Protein AF-A0A1S1JC99-F1 (afdb_monomer_lite)

Foldseek 3Di:
DLLVVLLVLLVPDDLPDDLLVSLLCSLCVQLVVLPDPDPSNVVSNVVVLVVLVCCVPPPVSVVVLVVSLVSQLVSSLVSVVSVACQDDDPCSSSVLSSQLSVQLNVLSVVCSPPVDNDDSVSSSVSSSVSNVVSVVVRVCVRVVD

Sequence (145 aa):
RSETNMRDLLSCAAADSDPVDVLVDMFTVEVRHRRSAGAQHRQSVDKARKLMSLVAETPQYRLRWMEWSENLADAITEFLAGHFDLGDDVFTRSLPSRLIVHVSSNAYIWWTDAKEPHELDELVAAHRSGIGMVLAGLQRMNGGR

Radius of gyration: 15.75 Å; chains: 1; bounding box: 37×31×50 Å

Organism: NCBI:txid1908205

Secondary structure (DSSP, 8-state):
-HHHHHHHHHHTS-TTS-HHHHHHHHHHHHHHS---TTHHHHHHHHHHHHHHHHHHH-HHHHHHHHHHHHHHHHHHHHHHHTTS---S-HHHHHHHHHHHHHHHHHHHHHHH-TTS---HHHHHHHHHHHHHHHHHHHHHHHHT-

Structure (mmCIF, N/CA/C/O backbone):
data_AF-A0A1S1JC99-F1
#
_entry.id   AF-A0A1S1JC99-F1
#
loop_
_atom_site.group_PDB
_atom_site.id
_atom_site.type_symbol
_atom_site.label_atom_id
_atom_site.label_alt_id
_atom_site.label_comp_id
_atom_site.label_asym_id
_atom_site.label_entity_id
_atom_site.label_seq_id
_atom_site.pdbx_PDB_ins_code
_atom_site.Cartn_x
_atom_site.Cartn_y
_atom_site.Cartn_z
_atom_site.occupancy
_atom_site.B_iso_or_equiv
_atom_site.auth_seq_id
_atom_site.auth_comp_id
_atom_site.auth_asym_id
_atom_site.auth_atom_id
_atom_site.pdbx_PDB_model_num
ATOM 1 N N . ARG A 1 1 ? -6.619 6.823 -11.691 1.00 54.78 1 ARG A N 1
ATOM 2 C CA . ARG A 1 1 ? -7.209 5.526 -12.108 1.00 54.78 1 ARG A CA 1
ATOM 3 C C . ARG A 1 1 ? -6.761 4.414 -11.167 1.00 54.78 1 ARG A C 1
ATOM 5 O O . ARG A 1 1 ? -7.621 3.873 -10.505 1.00 54.78 1 ARG A O 1
ATOM 12 N N . SER A 1 2 ? -5.458 4.148 -11.023 1.00 69.62 2 SER A N 1
ATOM 13 C CA . SER A 1 2 ? -4.961 3.142 -10.066 1.00 69.62 2 SER A CA 1
ATOM 14 C C . SER A 1 2 ? -5.296 3.471 -8.602 1.00 69.62 2 SER A C 1
ATOM 16 O O . SER A 1 2 ? -5.691 2.581 -7.869 1.00 69.62 2 SER A O 1
ATOM 18 N N . GLU A 1 3 ? -5.232 4.747 -8.201 1.00 74.00 3 GLU A N 1
ATOM 19 C CA . GLU A 1 3 ? -5.644 5.197 -6.857 1.00 74.00 3 GLU A CA 1
ATOM 20 C C . GLU A 1 3 ? -7.106 4.875 -6.532 1.00 74.00 3 GLU A C 1
ATOM 22 O O . GLU A 1 3 ? -7.386 4.221 -5.536 1.00 74.00 3 GLU A O 1
ATOM 27 N N . THR A 1 4 ? -8.031 5.314 -7.390 1.00 79.25 4 THR A N 1
ATOM 28 C CA . THR A 1 4 ? -9.470 5.061 -7.243 1.00 79.25 4 THR A CA 1
ATOM 29 C C . THR A 1 4 ? -9.745 3.565 -7.146 1.00 79.25 4 THR A C 1
ATOM 31 O O . THR A 1 4 ? -10.401 3.143 -6.208 1.00 79.25 4 THR A O 1
ATOM 34 N N . ASN A 1 5 ? -9.131 2.756 -8.020 1.00 82.06 5 ASN A N 1
ATOM 35 C CA . ASN A 1 5 ? -9.269 1.300 -7.976 1.00 82.06 5 ASN A CA 1
ATOM 36 C C . ASN A 1 5 ? -8.819 0.704 -6.629 1.00 82.06 5 ASN A C 1
ATOM 38 O O . ASN A 1 5 ? -9.472 -0.196 -6.114 1.00 82.06 5 ASN A O 1
ATOM 42 N N . MET A 1 6 ? -7.706 1.177 -6.057 1.00 85.25 6 MET A N 1
ATOM 43 C 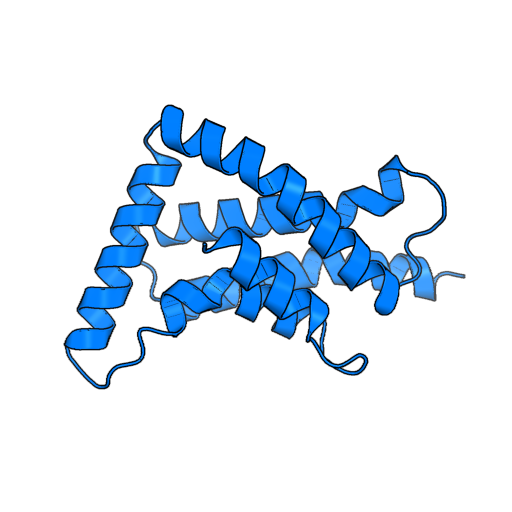CA . MET A 1 6 ? -7.216 0.680 -4.765 1.00 85.25 6 MET A CA 1
ATOM 44 C C . MET A 1 6 ? -8.142 1.066 -3.612 1.00 85.25 6 MET A C 1
ATOM 46 O O . MET A 1 6 ? -8.406 0.241 -2.743 1.00 85.25 6 MET A O 1
ATOM 50 N N . ARG A 1 7 ? -8.683 2.288 -3.625 1.00 86.19 7 ARG A N 1
ATOM 51 C CA . ARG A 1 7 ? -9.690 2.720 -2.645 1.00 86.19 7 ARG A CA 1
ATOM 52 C C . ARG A 1 7 ? -10.974 1.904 -2.770 1.00 86.19 7 ARG A C 1
ATOM 54 O O . ARG A 1 7 ? -11.501 1.448 -1.759 1.00 86.19 7 ARG A O 1
ATOM 61 N N . ASP A 1 8 ? -11.425 1.662 -3.998 1.00 86.44 8 ASP A N 1
ATOM 62 C CA . ASP A 1 8 ? -12.608 0.850 -4.273 1.00 86.44 8 ASP A CA 1
ATOM 63 C C . ASP A 1 8 ? -12.415 -0.582 -3.748 1.00 86.44 8 ASP A C 1
ATOM 65 O O . ASP A 1 8 ? -13.295 -1.097 -3.059 1.00 86.44 8 ASP A O 1
ATOM 69 N N . LEU A 1 9 ? -11.239 -1.189 -3.970 1.00 87.62 9 LEU A N 1
ATOM 70 C CA . LEU A 1 9 ? -10.891 -2.513 -3.434 1.00 87.62 9 LEU A CA 1
ATOM 71 C C . LEU A 1 9 ? -10.972 -2.573 -1.906 1.00 87.62 9 LEU A C 1
ATOM 73 O O . LEU A 1 9 ? -11.525 -3.531 -1.374 1.00 87.62 9 LEU A O 1
ATOM 77 N N . LEU A 1 10 ? -10.461 -1.555 -1.208 1.00 90.44 10 LEU A N 1
ATOM 78 C CA . LEU A 1 10 ? -10.549 -1.485 0.254 1.00 90.44 10 LEU A CA 1
ATOM 79 C C . LEU A 1 10 ? -11.996 -1.320 0.729 1.00 90.44 10 LEU A C 1
ATOM 81 O O . LEU A 1 10 ? -12.416 -2.001 1.658 1.00 90.44 10 LEU A O 1
ATOM 85 N N . SER A 1 11 ? -12.774 -0.459 0.070 1.00 87.88 11 SER A N 1
ATOM 86 C CA . SER A 1 11 ? -14.174 -0.207 0.439 1.00 87.88 11 SER A CA 1
ATOM 87 C C . SER A 1 11 ? -15.109 -1.395 0.181 1.00 87.88 11 SER A C 1
ATOM 89 O O . SER A 1 11 ? -16.139 -1.522 0.837 1.00 87.88 11 SER A O 1
ATOM 91 N N . CYS A 1 12 ? -14.757 -2.262 -0.773 1.00 88.19 12 CYS A N 1
ATOM 92 C CA . CYS A 1 12 ? -15.539 -3.441 -1.147 1.00 88.19 12 CYS A CA 1
ATOM 93 C C . CYS A 1 12 ? -15.069 -4.726 -0.449 1.00 88.19 12 CYS A C 1
ATOM 95 O O . CYS A 1 12 ? -15.654 -5.785 -0.686 1.00 88.19 12 CYS A O 1
ATOM 97 N N . ALA A 1 13 ? -14.010 -4.668 0.364 1.00 90.12 13 ALA A N 1
ATOM 98 C CA . ALA A 1 13 ? -13.512 -5.829 1.087 1.00 90.12 13 ALA A CA 1
ATOM 99 C C . ALA A 1 13 ? -14.560 -6.326 2.096 1.00 90.12 13 ALA A C 1
ATOM 101 O O . ALA A 1 13 ? -15.191 -5.536 2.799 1.00 90.12 13 ALA A O 1
ATOM 102 N N . ALA A 1 14 ? -14.760 -7.645 2.170 1.00 87.12 14 ALA A N 1
ATOM 103 C CA . ALA A 1 14 ? -15.686 -8.219 3.141 1.00 87.12 14 ALA A CA 1
ATOM 104 C C . ALA A 1 14 ? -15.148 -8.014 4.566 1.00 87.12 14 ALA A C 1
ATOM 106 O O . ALA A 1 14 ? -13.943 -8.126 4.797 1.00 87.12 14 ALA A O 1
ATOM 107 N N . ALA A 1 15 ? -16.029 -7.739 5.527 1.00 86.44 15 ALA A N 1
ATOM 108 C CA . ALA A 1 15 ? -15.627 -7.415 6.899 1.00 86.44 15 ALA A CA 1
ATOM 109 C C . ALA A 1 15 ? -14.886 -8.562 7.619 1.00 86.44 15 ALA A C 1
ATOM 111 O O . ALA A 1 15 ? -14.138 -8.319 8.561 1.00 86.44 15 ALA A O 1
ATOM 112 N N . ASP A 1 16 ? -15.078 -9.806 7.180 1.00 88.44 16 ASP A N 1
ATOM 113 C CA . ASP A 1 16 ? -14.430 -11.015 7.698 1.00 88.44 16 ASP A CA 1
ATOM 114 C C . ASP A 1 16 ? -13.177 -11.435 6.906 1.00 88.44 16 ASP A C 1
ATOM 116 O O . ASP A 1 16 ? -12.569 -12.462 7.212 1.00 88.44 16 ASP A O 1
ATOM 120 N N . SER A 1 17 ? -12.766 -10.646 5.907 1.00 91.62 17 SER A N 1
ATOM 121 C CA . SER A 1 17 ? -11.542 -10.896 5.136 1.00 91.62 17 SER A CA 1
ATOM 122 C C . SER A 1 17 ? -10.293 -10.772 6.012 1.00 91.62 17 SER A C 1
ATOM 124 O O . SER A 1 17 ? -10.239 -9.928 6.908 1.00 91.62 17 SER A O 1
ATOM 126 N N . ASP A 1 18 ? -9.241 -11.534 5.694 1.00 94.31 18 ASP A N 1
ATOM 127 C CA . ASP A 1 18 ? -7.918 -11.303 6.281 1.00 94.31 18 ASP A CA 1
ATOM 128 C C . ASP A 1 18 ? -7.361 -9.953 5.778 1.00 94.31 18 ASP A C 1
ATOM 130 O O . ASP A 1 18 ? -7.133 -9.795 4.570 1.00 94.31 18 ASP A O 1
ATOM 134 N N . PRO A 1 19 ? -7.117 -8.968 6.666 1.00 95.31 19 PRO A N 1
ATOM 135 C CA . PRO A 1 19 ? -6.619 -7.659 6.263 1.00 95.31 19 PRO A CA 1
ATOM 136 C C . PRO A 1 19 ? -5.237 -7.718 5.605 1.00 95.31 19 PRO A C 1
ATO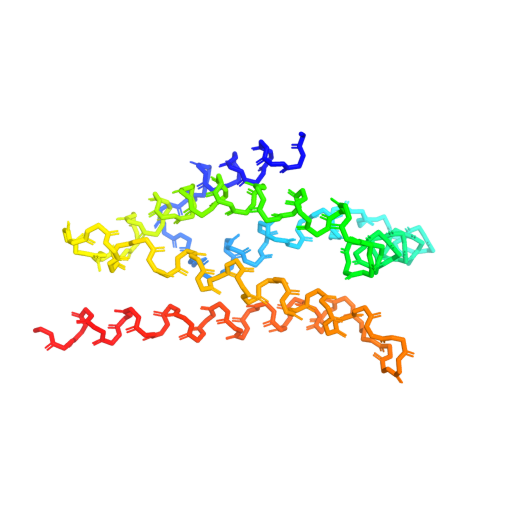M 138 O O . PRO A 1 19 ? -4.935 -6.864 4.771 1.00 95.31 19 PRO A O 1
ATOM 141 N N . VAL A 1 20 ? -4.401 -8.715 5.921 1.00 96.75 20 VAL A N 1
ATOM 142 C CA . VAL A 1 20 ? -3.120 -8.905 5.225 1.00 96.75 20 VAL A CA 1
ATOM 143 C C . VAL A 1 20 ? -3.375 -9.232 3.758 1.00 96.75 20 VAL A C 1
ATOM 145 O O . VAL A 1 20 ? -2.785 -8.602 2.881 1.00 96.75 20 VAL A O 1
ATOM 148 N N . ASP A 1 21 ? -4.267 -10.182 3.487 1.00 94.69 21 ASP A N 1
ATOM 149 C CA . ASP A 1 21 ? -4.562 -10.641 2.130 1.00 94.69 21 ASP A CA 1
ATOM 150 C C . ASP A 1 21 ? -5.183 -9.526 1.287 1.00 94.69 21 ASP A C 1
ATOM 152 O O . ASP A 1 21 ? -4.734 -9.293 0.165 1.00 94.69 21 ASP A O 1
ATOM 156 N N . VAL A 1 22 ? -6.131 -8.771 1.854 1.00 95.31 22 VAL A N 1
ATOM 157 C CA . VAL A 1 22 ? -6.752 -7.615 1.185 1.00 95.31 22 VAL A CA 1
ATOM 158 C C . VAL A 1 22 ? -5.710 -6.561 0.811 1.00 95.31 22 VAL A C 1
ATOM 160 O O . VAL A 1 22 ? -5.699 -6.081 -0.323 1.00 95.31 22 VAL A O 1
ATOM 163 N N . LEU A 1 23 ? -4.812 -6.203 1.733 1.00 95.62 23 LEU A N 1
ATOM 164 C CA . LEU A 1 23 ? -3.789 -5.188 1.476 1.00 95.62 23 LEU A CA 1
ATOM 165 C C . LEU A 1 23 ? -2.745 -5.672 0.461 1.00 95.62 23 LEU A C 1
ATOM 167 O O . LEU A 1 23 ? -2.356 -4.915 -0.429 1.00 95.62 23 LEU A O 1
ATOM 171 N N . VAL A 1 24 ? -2.302 -6.928 0.561 1.00 94.94 24 VAL A N 1
ATOM 172 C CA . VAL A 1 24 ? -1.374 -7.538 -0.405 1.00 94.94 24 VAL A CA 1
ATOM 173 C C . VAL A 1 24 ? -1.991 -7.555 -1.797 1.00 94.94 24 VAL A C 1
ATOM 175 O O . VAL A 1 24 ? -1.329 -7.175 -2.767 1.00 94.94 24 VAL A O 1
ATOM 178 N N . ASP A 1 25 ? -3.251 -7.970 -1.909 1.00 91.06 25 ASP A N 1
ATOM 179 C CA . ASP A 1 25 ? -3.962 -7.957 -3.177 1.00 91.06 25 ASP A CA 1
ATOM 180 C C . ASP A 1 25 ? -4.078 -6.525 -3.692 1.00 91.06 25 ASP A C 1
ATOM 182 O O . ASP A 1 25 ? -3.618 -6.272 -4.796 1.00 91.06 25 ASP A O 1
ATOM 186 N N . MET A 1 26 ? -4.546 -5.568 -2.890 1.00 92.25 26 MET A N 1
ATOM 187 C CA . MET A 1 26 ? -4.671 -4.156 -3.273 1.00 92.25 26 MET A CA 1
ATOM 188 C C . MET A 1 26 ? -3.366 -3.564 -3.834 1.00 92.25 26 MET A C 1
ATOM 190 O O . MET A 1 26 ? -3.392 -2.952 -4.905 1.00 92.25 26 MET A O 1
ATOM 194 N N . PHE A 1 27 ? -2.214 -3.822 -3.205 1.00 90.56 27 PHE A N 1
ATOM 195 C CA . PHE A 1 27 ? -0.924 -3.346 -3.717 1.00 90.56 27 PHE A CA 1
ATOM 196 C C . PHE A 1 27 ? -0.443 -4.089 -4.962 1.00 90.56 27 PHE A C 1
ATOM 198 O O . PHE A 1 27 ? 0.211 -3.481 -5.808 1.00 90.56 27 PHE A O 1
ATOM 205 N N . THR A 1 28 ? -0.723 -5.388 -5.089 1.00 89.19 28 THR A N 1
ATOM 206 C CA . THR A 1 28 ? -0.170 -6.228 -6.169 1.00 89.19 28 THR A CA 1
ATOM 207 C C . THR A 1 28 ? -1.143 -6.474 -7.321 1.00 89.19 28 THR A C 1
ATOM 209 O O . THR A 1 28 ? -0.753 -7.052 -8.341 1.00 89.19 28 THR A O 1
ATOM 212 N N . VAL A 1 29 ? -2.391 -6.006 -7.211 1.00 83.62 29 VAL A N 1
ATOM 213 C CA . VAL A 1 29 ? -3.479 -6.343 -8.133 1.00 83.62 29 VAL A CA 1
ATOM 214 C C . VAL A 1 29 ? -3.149 -5.939 -9.561 1.00 83.62 29 VAL A C 1
ATOM 216 O O . VAL A 1 29 ? -3.349 -6.730 -10.466 1.00 83.62 29 VAL A O 1
ATOM 219 N N . GLU A 1 30 ? -2.566 -4.764 -9.790 1.00 75.12 30 GLU A N 1
ATOM 220 C CA . GLU A 1 30 ? -2.255 -4.269 -11.139 1.00 75.12 30 GLU A CA 1
ATOM 221 C C . GLU A 1 30 ? -1.100 -5.048 -11.789 1.00 75.12 30 GLU A C 1
ATOM 223 O O . GLU A 1 30 ? -1.039 -5.199 -13.014 1.00 75.12 30 GLU A O 1
ATOM 228 N N . VAL A 1 31 ? -0.203 -5.606 -10.970 1.00 75.31 31 VAL A N 1
ATOM 229 C CA . VAL A 1 31 ? 0.875 -6.492 -11.426 1.00 75.31 31 VAL A CA 1
ATOM 230 C C . VAL A 1 31 ? 0.318 -7.888 -11.733 1.00 75.31 31 VAL A C 1
ATOM 232 O O . VAL A 1 31 ? 0.706 -8.512 -12.723 1.00 75.31 31 VAL A O 1
ATOM 235 N N . ARG A 1 32 ? -0.651 -8.356 -10.932 1.00 70.88 32 ARG A N 1
ATOM 236 C CA . ARG A 1 32 ? -1.289 -9.679 -11.047 1.00 70.88 32 ARG A CA 1
ATOM 237 C C . ARG A 1 32 ? -2.414 -9.751 -12.088 1.00 70.88 32 ARG A C 1
ATOM 239 O O . ARG A 1 32 ? -2.556 -10.790 -12.727 1.00 70.88 32 ARG A O 1
ATOM 246 N N . HIS A 1 33 ? -3.203 -8.692 -12.297 1.00 61.94 33 HIS A N 1
ATOM 247 C CA . HIS A 1 33 ? -4.399 -8.677 -13.162 1.00 61.94 33 HIS A CA 1
ATOM 248 C C . HIS A 1 33 ? -4.079 -8.867 -14.635 1.00 61.94 33 HIS A C 1
ATOM 250 O O . HIS A 1 33 ? -4.919 -9.308 -15.415 1.00 61.94 33 HIS A O 1
ATOM 256 N N . ARG A 1 34 ? -2.832 -8.638 -15.025 1.00 54.69 34 ARG A N 1
ATOM 257 C CA . ARG A 1 34 ? -2.321 -9.001 -16.342 1.00 54.69 34 ARG A CA 1
ATOM 258 C C . ARG A 1 34 ? -1.945 -10.498 -16.412 1.00 54.69 34 ARG A C 1
ATOM 260 O O . ARG A 1 34 ? -0.942 -10.902 -17.008 1.00 54.69 34 ARG A O 1
ATOM 267 N N . ARG A 1 35 ? -2.757 -11.337 -15.765 1.00 44.47 35 ARG A N 1
ATOM 268 C CA . ARG A 1 35 ? -2.775 -12.800 -15.859 1.00 44.47 35 ARG A CA 1
ATOM 269 C C . ARG A 1 35 ? -3.445 -13.183 -17.179 1.00 44.47 35 ARG A C 1
ATOM 271 O O . ARG A 1 35 ? -4.620 -13.520 -17.236 1.00 44.47 35 ARG A O 1
ATOM 278 N N . SER A 1 36 ? -2.684 -13.110 -18.262 1.00 50.75 36 SER A N 1
ATOM 279 C CA . SER A 1 36 ? -2.994 -13.811 -19.510 1.00 50.75 36 SER A CA 1
ATOM 280 C C . SER A 1 36 ? -2.031 -14.991 -19.609 1.00 50.75 36 SER A C 1
ATOM 282 O O . SER A 1 36 ? -0.834 -14.793 -19.435 1.00 50.75 36 SER A O 1
ATOM 284 N N . ALA A 1 37 ? -2.518 -16.212 -19.835 1.00 48.84 37 ALA A N 1
ATOM 285 C CA . ALA A 1 37 ? -1.671 -17.406 -19.853 1.00 48.84 37 ALA A CA 1
ATOM 286 C C . ALA A 1 37 ? -0.496 -17.278 -20.853 1.00 48.84 37 ALA A C 1
ATOM 288 O O . ALA A 1 37 ? -0.685 -16.872 -21.999 1.00 48.84 37 ALA A O 1
ATOM 289 N N . GLY A 1 38 ? 0.720 -17.639 -20.423 1.00 61.94 38 GLY A N 1
ATOM 290 C CA . GLY A 1 38 ? 1.911 -17.715 -21.282 1.00 61.94 38 GLY A CA 1
ATOM 291 C C . GLY A 1 38 ? 2.736 -16.422 -21.394 1.00 61.94 38 GLY A C 1
ATOM 292 O O . GLY A 1 38 ? 2.855 -15.651 -20.443 1.00 61.94 38 GLY A O 1
ATOM 293 N N . ALA A 1 39 ? 3.350 -16.193 -22.562 1.00 59.88 39 ALA A N 1
ATOM 294 C CA . ALA A 1 39 ? 4.317 -15.110 -22.818 1.00 59.88 39 ALA A CA 1
ATOM 295 C C . ALA A 1 39 ? 3.783 -13.693 -22.516 1.00 59.88 39 ALA A C 1
ATOM 297 O O . ALA A 1 39 ? 4.551 -12.787 -22.180 1.00 59.88 39 ALA A O 1
ATOM 298 N N . GLN A 1 40 ? 2.463 -13.511 -22.583 1.00 60.53 40 GLN A N 1
ATOM 299 C CA . GLN A 1 40 ? 1.788 -12.248 -22.292 1.00 60.53 40 GLN A CA 1
ATOM 300 C C . GLN A 1 40 ? 1.850 -11.877 -20.797 1.00 60.53 40 GLN A C 1
ATOM 302 O O . GLN A 1 40 ? 1.960 -10.692 -20.478 1.00 60.53 40 GLN A O 1
ATOM 307 N N . HIS A 1 41 ? 1.875 -12.862 -19.886 1.00 71.06 41 HIS A N 1
ATOM 308 C CA . HIS A 1 41 ? 2.059 -12.627 -18.449 1.00 71.06 41 HIS A CA 1
ATOM 309 C C . HIS A 1 41 ? 3.456 -12.084 -18.135 1.00 71.06 41 HIS A C 1
ATOM 311 O O . HIS A 1 41 ? 3.583 -11.051 -17.480 1.00 71.06 41 HIS A O 1
ATOM 317 N N . ARG A 1 42 ? 4.508 -12.722 -18.667 1.00 72.94 42 ARG A N 1
ATOM 318 C CA . ARG A 1 42 ? 5.897 -12.287 -18.452 1.00 72.94 42 ARG A CA 1
ATOM 319 C C . ARG A 1 42 ? 6.123 -10.865 -18.966 1.00 72.94 42 ARG A C 1
ATOM 321 O O . ARG A 1 42 ? 6.591 -10.016 -18.218 1.00 72.94 42 ARG A O 1
ATOM 328 N N . GLN A 1 43 ? 5.671 -10.560 -20.185 1.00 75.38 43 GLN A N 1
ATOM 329 C CA . GLN A 1 43 ? 5.791 -9.208 -20.746 1.00 75.38 43 GLN A CA 1
ATOM 330 C C . GLN A 1 43 ? 5.066 -8.152 -19.895 1.00 75.38 43 GLN A C 1
ATOM 332 O O . GLN A 1 43 ? 5.484 -6.997 -19.799 1.00 75.38 43 GLN A O 1
ATOM 337 N N . SER A 1 44 ? 3.946 -8.532 -19.291 1.00 77.62 44 SER A N 1
ATOM 338 C CA . SER A 1 44 ? 3.204 -7.684 -18.376 1.00 77.62 44 SER A CA 1
ATOM 339 C C . SER A 1 44 ? 3.993 -7.372 -17.098 1.00 77.62 44 SER A C 1
ATOM 341 O O . SER A 1 44 ? 4.034 -6.207 -16.688 1.00 77.62 44 SER A O 1
ATOM 343 N N . VAL A 1 45 ? 4.569 -8.409 -16.485 1.00 84.12 45 VAL A N 1
ATOM 344 C CA . VAL A 1 45 ? 5.348 -8.310 -15.251 1.00 84.12 45 VAL A CA 1
ATOM 345 C C . VAL A 1 45 ? 6.595 -7.473 -15.509 1.00 84.12 45 VAL A C 1
ATOM 347 O O . VAL A 1 45 ? 6.866 -6.551 -14.750 1.00 84.12 45 VAL A O 1
ATOM 350 N N . ASP A 1 46 ? 7.266 -7.669 -16.644 1.00 84.62 46 ASP A N 1
ATOM 351 C CA . ASP A 1 46 ? 8.421 -6.859 -17.045 1.00 84.62 46 ASP A CA 1
ATOM 352 C C . ASP A 1 46 ? 8.057 -5.382 -17.255 1.00 84.62 46 ASP A C 1
ATOM 354 O O . ASP A 1 46 ? 8.804 -4.486 -16.862 1.00 84.62 46 ASP A O 1
ATOM 358 N N . LYS A 1 47 ? 6.878 -5.095 -17.828 1.00 84.88 47 LYS A N 1
ATOM 359 C CA . LYS A 1 47 ? 6.367 -3.718 -17.940 1.00 84.88 47 LYS A CA 1
ATOM 360 C C . LYS A 1 47 ? 6.095 -3.100 -16.568 1.00 84.88 47 LYS A C 1
ATOM 362 O O . LYS A 1 47 ? 6.382 -1.921 -16.383 1.00 84.88 47 LYS A O 1
ATOM 367 N N . ALA A 1 48 ? 5.515 -3.862 -15.639 1.00 85.38 48 ALA A N 1
ATOM 368 C CA . ALA A 1 48 ? 5.281 -3.399 -14.273 1.00 85.38 48 ALA A CA 1
ATOM 369 C C . ALA A 1 48 ? 6.608 -3.159 -13.540 1.00 85.38 48 ALA A C 1
ATOM 371 O O . ALA A 1 48 ? 6.786 -2.095 -12.958 1.00 85.38 48 ALA A O 1
ATOM 372 N N . ARG A 1 49 ? 7.572 -4.078 -13.670 1.00 89.25 49 ARG A N 1
ATOM 373 C CA . ARG A 1 49 ? 8.922 -3.945 -13.112 1.00 89.25 49 ARG A CA 1
ATOM 374 C C . ARG A 1 49 ? 9.597 -2.682 -13.626 1.00 89.25 49 ARG A C 1
ATOM 376 O O . ARG A 1 49 ? 9.989 -1.843 -12.831 1.00 89.25 49 ARG A O 1
ATOM 383 N N . LYS A 1 50 ? 9.620 -2.478 -14.946 1.00 89.19 50 LYS A N 1
ATOM 384 C CA . LYS A 1 50 ? 10.203 -1.276 -15.558 1.00 89.19 50 LYS A CA 1
ATOM 385 C C . LYS A 1 50 ? 9.538 0.016 -15.078 1.00 89.19 50 LYS A C 1
ATOM 387 O O . LYS A 1 50 ? 10.227 1.006 -14.859 1.00 89.19 50 LYS A O 1
ATOM 392 N N . LEU A 1 51 ? 8.212 0.021 -14.925 1.00 86.56 51 LEU A N 1
ATOM 393 C CA . LEU A 1 51 ? 7.497 1.170 -14.368 1.00 86.56 51 LEU A CA 1
ATOM 394 C C . LEU A 1 51 ? 7.932 1.439 -12.923 1.00 86.56 51 LEU A C 1
ATOM 396 O O . LEU A 1 51 ? 8.238 2.580 -12.595 1.00 86.56 51 LEU A O 1
ATOM 400 N N . MET A 1 52 ? 7.995 0.407 -12.083 1.00 88.25 52 MET A N 1
ATOM 401 C CA . MET A 1 52 ? 8.390 0.563 -10.685 1.00 88.25 52 MET A CA 1
ATOM 402 C C . MET A 1 52 ? 9.865 0.962 -10.531 1.00 88.25 52 MET A C 1
ATOM 404 O O . MET A 1 52 ? 10.157 1.821 -9.703 1.00 88.25 52 MET A O 1
ATOM 408 N N . SER A 1 53 ? 10.769 0.472 -11.388 1.00 89.12 53 SER A N 1
ATOM 409 C CA . SER A 1 53 ? 12.156 0.959 -11.457 1.00 89.12 53 SER A CA 1
ATOM 410 C C . SER A 1 53 ? 12.204 2.455 -11.782 1.00 89.12 53 SER A C 1
ATOM 412 O O . SER A 1 53 ? 12.881 3.217 -11.099 1.00 89.12 53 SER A O 1
ATOM 414 N N . LEU A 1 54 ? 11.417 2.915 -12.768 1.00 88.94 54 LEU A N 1
ATOM 415 C CA . LEU A 1 54 ? 11.326 4.344 -13.095 1.00 88.94 54 LEU A CA 1
ATOM 416 C C . LEU A 1 54 ? 10.809 5.166 -11.912 1.00 88.94 54 LEU A C 1
ATOM 418 O O . LEU A 1 54 ? 11.325 6.257 -11.668 1.00 88.94 54 LEU A O 1
ATOM 422 N N . VAL A 1 55 ? 9.815 4.654 -11.179 1.00 85.88 55 VAL A N 1
ATOM 423 C CA . VAL A 1 55 ? 9.298 5.305 -9.968 1.00 85.88 55 VAL A CA 1
ATOM 424 C C . VAL A 1 55 ? 10.386 5.426 -8.903 1.00 85.88 55 VAL A C 1
ATOM 426 O O . VAL A 1 55 ? 10.522 6.496 -8.319 1.00 85.88 55 VAL A O 1
ATOM 429 N N . ALA A 1 56 ? 11.190 4.384 -8.684 1.00 83.56 56 ALA A N 1
ATOM 430 C CA . ALA A 1 56 ? 12.262 4.385 -7.690 1.00 83.56 56 ALA A CA 1
ATOM 431 C C . ALA A 1 56 ? 13.439 5.311 -8.062 1.00 83.56 56 ALA A C 1
ATOM 433 O O . ALA A 1 56 ? 13.985 6.017 -7.206 1.00 83.56 56 ALA A O 1
ATOM 434 N N . GLU A 1 57 ? 13.823 5.339 -9.338 1.00 86.25 57 GLU A N 1
ATOM 435 C CA . GLU A 1 57 ? 15.026 6.030 -9.818 1.00 86.25 57 GLU A CA 1
ATOM 436 C C . GLU A 1 57 ? 14.783 7.504 -10.174 1.00 86.25 57 GLU A C 1
ATOM 438 O O . GLU A 1 57 ? 15.704 8.320 -10.104 1.00 86.25 57 GLU A O 1
ATOM 443 N N . THR A 1 58 ? 13.547 7.877 -10.518 1.00 88.44 58 THR A N 1
ATOM 444 C CA . THR A 1 58 ? 13.226 9.221 -11.022 1.00 88.44 58 THR A CA 1
ATOM 445 C C . THR A 1 58 ? 12.621 10.103 -9.922 1.00 88.44 58 THR A C 1
ATOM 447 O O . THR A 1 58 ? 11.511 9.826 -9.456 1.00 88.44 58 THR A O 1
ATOM 450 N N . PRO A 1 59 ? 13.267 11.222 -9.535 1.00 86.50 59 PRO A N 1
ATOM 451 C CA . PRO A 1 59 ? 12.796 12.082 -8.446 1.00 86.50 59 PRO A CA 1
ATOM 452 C C . PRO A 1 59 ? 11.354 12.582 -8.600 1.00 86.50 59 PRO A C 1
ATOM 454 O O . PRO A 1 59 ? 10.609 12.611 -7.625 1.00 86.50 59 PRO A O 1
ATOM 457 N N . GLN A 1 60 ? 10.936 12.936 -9.816 1.00 87.44 60 GLN A N 1
ATOM 458 C CA . GLN A 1 60 ? 9.586 13.436 -10.087 1.00 87.44 60 GLN A CA 1
ATOM 459 C C . GLN A 1 60 ? 8.521 12.356 -9.856 1.00 87.44 60 GLN A C 1
ATOM 461 O O . GLN A 1 60 ? 7.447 12.648 -9.333 1.00 87.44 60 GLN A O 1
ATOM 466 N N . TYR A 1 61 ? 8.817 11.100 -10.207 1.00 86.06 61 TYR A N 1
ATOM 467 C CA . TYR A 1 61 ? 7.902 9.991 -9.942 1.00 86.06 61 TYR A CA 1
ATOM 468 C C . TYR A 1 61 ? 7.875 9.616 -8.459 1.00 86.06 61 TYR A C 1
ATOM 470 O O . TYR A 1 61 ? 6.803 9.288 -7.959 1.00 86.06 61 TYR A O 1
ATOM 478 N N . ARG A 1 62 ? 8.994 9.751 -7.734 1.00 82.56 62 ARG A N 1
ATOM 479 C C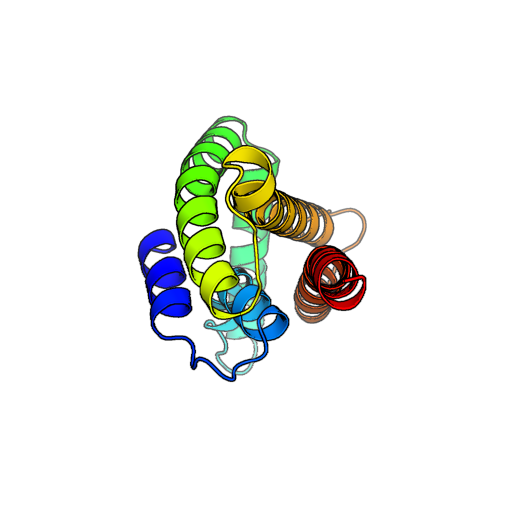A . ARG A 1 62 ? 9.011 9.589 -6.270 1.00 82.56 62 ARG A CA 1
ATOM 480 C C . ARG A 1 62 ? 8.163 10.629 -5.546 1.00 82.56 62 ARG A C 1
ATOM 482 O O . ARG A 1 62 ? 7.429 10.264 -4.638 1.00 82.56 62 ARG A O 1
ATOM 489 N N . LEU A 1 63 ? 8.240 11.900 -5.947 1.00 85.94 63 LEU A N 1
ATOM 490 C CA . LEU A 1 63 ? 7.400 12.954 -5.365 1.00 85.94 63 LEU A CA 1
ATOM 491 C C . LEU A 1 63 ? 5.917 12.663 -5.597 1.00 85.94 63 LEU A C 1
ATOM 493 O O . LEU A 1 63 ? 5.130 12.683 -4.659 1.00 85.94 63 LEU A O 1
ATOM 497 N N . ARG A 1 64 ? 5.557 12.281 -6.826 1.00 85.31 64 ARG A N 1
ATOM 498 C CA . ARG A 1 64 ? 4.183 11.891 -7.149 1.00 85.31 64 ARG A CA 1
ATOM 499 C C . ARG A 1 64 ? 3.722 10.656 -6.371 1.00 85.31 64 ARG A C 1
ATOM 501 O O . ARG A 1 64 ? 2.566 10.587 -5.973 1.00 85.31 64 ARG A O 1
ATOM 508 N N . TRP A 1 65 ? 4.604 9.676 -6.176 1.00 82.56 65 TRP A N 1
ATOM 509 C CA . TRP A 1 65 ? 4.328 8.509 -5.337 1.00 82.56 65 TRP A CA 1
ATOM 510 C C . TRP A 1 65 ? 4.073 8.916 -3.885 1.00 82.56 65 TRP A C 1
ATOM 512 O O . TRP A 1 65 ? 3.129 8.423 -3.285 1.00 82.56 65 TRP A O 1
ATOM 522 N N . MET A 1 66 ? 4.865 9.842 -3.344 1.00 83.00 66 MET A N 1
ATOM 523 C CA . MET A 1 66 ? 4.708 10.359 -1.985 1.00 83.00 66 MET A CA 1
ATOM 524 C C . MET A 1 66 ? 3.355 11.059 -1.793 1.00 83.00 66 MET A C 1
ATOM 526 O O . MET A 1 66 ? 2.612 10.673 -0.897 1.00 83.00 66 MET A O 1
ATOM 530 N N . GLU A 1 67 ? 2.995 11.999 -2.672 1.00 84.94 67 GLU A N 1
ATOM 531 C CA . GLU A 1 67 ? 1.683 12.673 -2.649 1.00 84.94 67 GLU A CA 1
ATOM 532 C C . GLU A 1 67 ? 0.530 11.666 -2.742 1.00 84.94 67 GLU A C 1
ATOM 534 O O . GLU A 1 67 ? -0.436 11.715 -1.985 1.00 84.94 67 GLU A O 1
ATOM 539 N N . TRP A 1 68 ? 0.651 10.700 -3.654 1.00 83.44 68 TRP A 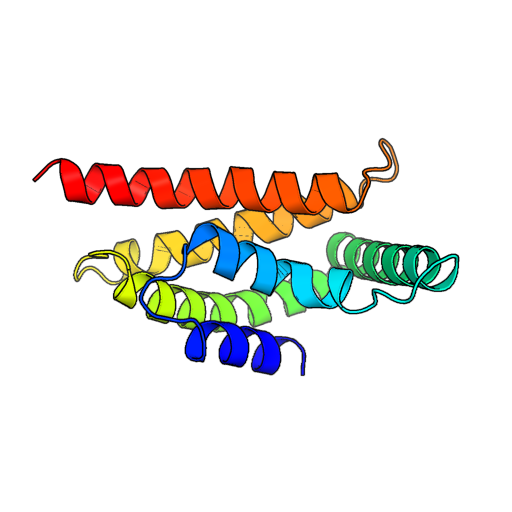N 1
ATOM 540 C CA . TRP A 1 68 ? -0.345 9.650 -3.819 1.00 83.44 68 TRP A CA 1
ATOM 541 C C . TRP A 1 68 ? -0.471 8.758 -2.573 1.00 83.44 68 TRP A C 1
ATOM 543 O O . TRP A 1 68 ? -1.566 8.326 -2.205 1.00 83.44 68 TRP A O 1
ATOM 553 N N . SER A 1 69 ? 0.649 8.499 -1.905 1.00 83.19 69 SER A N 1
ATOM 554 C CA . SER A 1 69 ? 0.708 7.630 -0.740 1.00 83.19 69 SER A CA 1
ATOM 555 C C . SER A 1 69 ? 0.038 8.216 0.504 1.00 83.19 69 SER A C 1
ATOM 557 O O . SER A 1 69 ? -0.457 7.450 1.328 1.00 83.19 69 SER A O 1
ATOM 559 N N . GLU A 1 70 ? -0.052 9.546 0.612 1.00 83.25 70 GLU A N 1
ATOM 560 C CA . GLU A 1 70 ? -0.798 10.217 1.684 1.00 83.25 70 GLU A CA 1
ATOM 561 C C . GLU A 1 70 ? -2.300 9.926 1.572 1.00 83.25 70 GLU A C 1
ATOM 563 O O . GLU A 1 70 ? -2.897 9.405 2.512 1.00 83.25 70 GLU A O 1
ATOM 568 N N . ASN A 1 71 ? -2.892 10.133 0.391 1.00 84.94 71 ASN A N 1
ATOM 569 C CA . ASN A 1 71 ? -4.309 9.828 0.152 1.00 84.94 71 ASN A CA 1
ATOM 570 C C . ASN A 1 71 ? -4.632 8.338 0.341 1.00 84.94 71 ASN A C 1
ATOM 572 O O . ASN A 1 71 ? -5.735 7.973 0.757 1.00 84.94 71 ASN A O 1
ATOM 576 N N . LEU A 1 72 ? -3.688 7.464 -0.019 1.00 88.44 72 LEU A N 1
ATOM 577 C CA . LEU A 1 72 ? -3.831 6.024 0.162 1.00 88.44 72 LEU A CA 1
ATOM 578 C C . LEU A 1 72 ? -3.766 5.635 1.645 1.00 88.44 72 LEU A C 1
ATOM 580 O O . LEU A 1 72 ? -4.501 4.744 2.071 1.00 88.44 72 LEU A O 1
ATOM 584 N N . ALA A 1 73 ? -2.926 6.308 2.436 1.00 92.19 73 ALA A N 1
ATOM 585 C CA . ALA A 1 73 ? -2.821 6.061 3.869 1.00 92.19 73 ALA A CA 1
ATOM 586 C C . ALA A 1 73 ? -4.148 6.336 4.593 1.00 92.19 73 ALA A C 1
ATOM 588 O O . ALA A 1 73 ? -4.523 5.559 5.473 1.00 92.19 73 ALA A O 1
ATOM 589 N N . ASP A 1 74 ? -4.901 7.361 4.194 1.00 91.62 74 ASP A N 1
ATOM 590 C CA . ASP A 1 74 ? -6.224 7.637 4.770 1.00 91.62 74 ASP A CA 1
ATOM 591 C C . ASP A 1 74 ? -7.204 6.481 4.519 1.00 91.62 74 ASP A C 1
ATOM 593 O O . ASP A 1 74 ? -7.800 5.956 5.460 1.00 91.62 74 ASP A O 1
ATOM 597 N N . ALA A 1 75 ? -7.288 5.993 3.277 1.00 93.25 75 ALA A N 1
ATOM 598 C CA . ALA A 1 75 ? -8.158 4.868 2.925 1.00 93.25 75 ALA A CA 1
ATOM 599 C C . ALA A 1 75 ? -7.757 3.561 3.638 1.00 93.25 75 ALA A C 1
ATOM 601 O O . ALA A 1 75 ? -8.615 2.804 4.090 1.00 93.25 75 ALA A O 1
ATOM 602 N N . ILE A 1 76 ? -6.453 3.300 3.786 1.00 95.75 76 ILE A N 1
ATOM 603 C CA . ILE A 1 76 ? -5.963 2.154 4.566 1.00 95.75 76 ILE A CA 1
ATOM 604 C C . ILE A 1 76 ? -6.319 2.325 6.049 1.00 95.75 76 ILE A C 1
ATOM 606 O O . ILE A 1 76 ? -6.673 1.351 6.702 1.00 95.75 76 ILE A O 1
ATOM 610 N N . THR A 1 77 ? -6.253 3.542 6.592 1.00 95.56 77 THR A N 1
ATOM 611 C CA . THR A 1 77 ? -6.623 3.813 7.992 1.00 95.56 77 THR A CA 1
ATOM 612 C C . THR A 1 77 ? -8.102 3.521 8.240 1.00 95.56 77 THR A C 1
ATOM 614 O O . THR A 1 77 ? -8.439 2.878 9.233 1.00 95.56 77 THR A O 1
ATOM 617 N N . GLU A 1 78 ? -8.980 3.949 7.332 1.00 93.81 78 GLU A N 1
ATOM 618 C CA . GLU A 1 78 ? -10.417 3.649 7.383 1.00 93.81 78 GLU A CA 1
ATOM 619 C C . GLU A 1 78 ? -10.683 2.143 7.316 1.00 93.81 78 GLU A C 1
ATOM 621 O O . GLU A 1 78 ? -11.420 1.615 8.147 1.00 93.81 78 GLU A O 1
ATOM 626 N N . PHE A 1 79 ? -10.027 1.444 6.385 1.00 95.69 79 PHE A N 1
ATOM 627 C CA . PHE A 1 79 ? -10.106 -0.010 6.278 1.00 95.69 79 PHE A CA 1
ATOM 628 C C . PHE A 1 79 ? -9.672 -0.697 7.581 1.00 95.69 79 PHE A C 1
ATOM 630 O O . PHE A 1 79 ? -10.420 -1.489 8.150 1.00 95.69 79 PHE A O 1
ATOM 637 N N . LEU A 1 80 ? -8.496 -0.351 8.113 1.00 95.69 80 LEU A N 1
ATOM 638 C CA . LEU A 1 80 ? -7.967 -0.955 9.338 1.00 95.69 80 LEU A CA 1
ATOM 639 C C . LEU A 1 80 ? -8.847 -0.687 10.564 1.00 95.69 80 LEU A C 1
ATOM 641 O O . LEU A 1 80 ? -8.937 -1.555 11.428 1.00 95.69 80 LEU A O 1
ATOM 645 N N . ALA A 1 81 ? -9.524 0.461 10.632 1.00 93.88 81 ALA A N 1
ATOM 646 C CA . ALA A 1 81 ? -10.446 0.776 11.722 1.00 93.88 81 ALA A CA 1
ATOM 647 C C . ALA A 1 81 ? -11.670 -0.157 11.772 1.00 93.88 81 ALA A C 1
ATOM 649 O O . ALA A 1 81 ? -12.303 -0.266 12.820 1.00 93.88 81 ALA A O 1
ATOM 650 N N . GLY A 1 82 ? -11.999 -0.836 10.667 1.00 92.75 82 GLY A N 1
ATOM 651 C CA . GLY A 1 82 ? -13.019 -1.887 10.638 1.00 92.75 82 GLY A CA 1
ATOM 652 C C . GLY A 1 82 ? -12.550 -3.227 11.219 1.00 92.75 82 GLY A C 1
ATOM 653 O O . GLY A 1 82 ? -13.385 -4.042 11.602 1.00 92.75 82 GLY A O 1
ATOM 654 N N . HIS A 1 83 ? -11.235 -3.451 11.314 1.00 92.50 83 HIS A N 1
ATOM 655 C CA . HIS A 1 83 ? -10.639 -4.728 11.731 1.00 92.50 83 HIS A CA 1
ATOM 656 C C . HIS A 1 83 ? -9.909 -4.663 13.082 1.00 92.50 83 HIS A C 1
ATOM 658 O O . HIS A 1 83 ? -9.733 -5.691 13.738 1.00 92.50 83 HIS A O 1
ATOM 664 N N . PHE A 1 84 ? -9.468 -3.478 13.507 1.00 92.69 84 PHE A N 1
ATOM 665 C CA . PHE A 1 84 ? -8.657 -3.280 14.707 1.00 92.69 84 PHE A CA 1
ATOM 666 C C . PHE A 1 84 ? -9.142 -2.069 15.511 1.00 92.69 84 PHE A C 1
ATOM 668 O O . PHE A 1 84 ? -9.533 -1.053 14.938 1.00 92.69 84 PHE A O 1
ATOM 675 N N . ASP A 1 85 ? -9.031 -2.136 16.844 1.00 91.31 85 ASP A N 1
ATOM 676 C CA . ASP A 1 85 ? -9.044 -0.927 17.675 1.00 91.31 85 ASP A CA 1
ATOM 677 C C . ASP A 1 85 ? -7.742 -0.156 17.414 1.00 91.31 85 ASP A C 1
ATOM 679 O O . ASP A 1 85 ? -6.655 -0.632 17.745 1.00 91.31 85 ASP A O 1
ATOM 683 N N . LEU A 1 86 ? -7.849 0.994 16.747 1.00 91.69 86 LEU A N 1
ATOM 684 C CA . LEU A 1 86 ? -6.715 1.866 16.426 1.00 91.69 86 LEU A CA 1
ATOM 685 C C . LEU A 1 86 ? -6.518 2.984 17.461 1.00 91.69 86 LEU A C 1
ATOM 687 O O . LEU A 1 86 ? -5.579 3.769 17.331 1.00 91.69 86 LEU A O 1
ATOM 691 N N . GLY A 1 87 ? -7.399 3.077 18.461 1.00 88.25 87 GLY A N 1
ATOM 692 C CA . GLY A 1 87 ? -7.438 4.186 19.406 1.00 88.25 87 GLY A CA 1
ATOM 693 C C . GLY A 1 87 ? -7.901 5.523 18.806 1.00 88.25 87 GLY A C 1
ATOM 694 O O . GLY A 1 87 ? -8.227 5.642 17.616 1.00 88.25 87 GLY A O 1
ATOM 695 N N . ASP A 1 88 ? -7.917 6.534 19.679 1.00 88.69 88 ASP A N 1
ATOM 696 C CA . ASP A 1 88 ? -8.457 7.875 19.405 1.00 88.69 88 ASP A CA 1
ATOM 697 C C . ASP A 1 88 ? -7.379 8.930 19.105 1.00 88.69 88 ASP A C 1
ATOM 699 O O . ASP A 1 88 ? -7.682 10.000 18.575 1.00 88.69 88 ASP A O 1
ATOM 703 N N . ASP A 1 89 ? -6.115 8.656 19.441 1.00 93.19 89 ASP A N 1
ATOM 704 C CA . ASP A 1 89 ? -5.021 9.583 19.157 1.00 93.19 89 ASP A CA 1
ATOM 705 C C . ASP A 1 89 ? -4.714 9.609 17.651 1.00 93.19 89 ASP A C 1
ATOM 707 O O . ASP A 1 89 ? -4.398 8.595 17.030 1.00 93.19 89 ASP A O 1
ATOM 711 N N . VAL A 1 90 ? -4.787 10.803 17.057 1.00 90.56 90 VAL A N 1
ATOM 712 C CA . VAL A 1 90 ? -4.692 11.017 15.602 1.00 90.56 90 VAL A CA 1
ATOM 713 C C . VAL A 1 90 ? -3.373 10.489 15.030 1.00 90.56 90 VAL A C 1
ATOM 715 O O . VAL A 1 90 ? -3.333 9.946 13.919 1.00 90.56 90 VAL A O 1
ATOM 718 N N . PHE A 1 91 ? -2.280 10.642 15.780 1.00 90.75 91 PHE A N 1
ATOM 719 C CA . PHE A 1 91 ? -0.964 10.213 15.328 1.00 90.75 91 PHE A CA 1
ATOM 720 C C . PHE A 1 91 ? -0.869 8.686 15.282 1.00 90.75 91 PHE A C 1
ATOM 722 O O . PHE A 1 91 ? -0.565 8.116 14.234 1.00 90.75 91 PHE A O 1
ATOM 729 N N . THR A 1 92 ? -1.163 8.019 16.395 1.00 91.25 92 THR A N 1
ATOM 730 C CA . THR A 1 92 ? -1.084 6.557 16.503 1.00 91.25 92 THR A CA 1
ATOM 731 C C . THR A 1 92 ? -2.109 5.853 15.621 1.00 91.25 92 THR A C 1
ATOM 733 O O . THR A 1 92 ? -1.770 4.838 15.017 1.00 91.25 92 THR A O 1
ATOM 736 N N . ARG A 1 93 ? -3.302 6.431 15.439 1.00 93.69 93 ARG A N 1
ATOM 737 C CA . ARG A 1 93 ? -4.345 5.898 14.553 1.00 93.69 93 ARG A CA 1
ATOM 738 C C . ARG A 1 93 ? -3.911 5.816 13.086 1.00 93.69 93 ARG A C 1
ATOM 740 O O . ARG A 1 93 ? -4.250 4.856 12.402 1.00 93.69 93 ARG A O 1
ATOM 747 N N . SER A 1 94 ? -3.162 6.807 12.598 1.00 93.44 94 SER A N 1
ATOM 748 C CA . SER A 1 94 ? -2.698 6.880 11.199 1.00 93.44 94 SER A CA 1
ATOM 749 C C . SER A 1 94 ? -1.330 6.230 10.960 1.00 93.44 94 SER A C 1
ATOM 751 O O . SER A 1 94 ? -0.916 6.027 9.820 1.00 93.44 94 SER A O 1
ATOM 753 N N . LEU A 1 95 ? -0.586 5.897 12.014 1.00 94.50 95 LEU A N 1
ATOM 754 C CA . LEU A 1 95 ? 0.759 5.343 11.878 1.00 94.50 95 LEU A CA 1
ATOM 755 C C . LEU A 1 95 ? 0.808 3.985 11.139 1.00 94.50 95 LEU A C 1
ATOM 757 O O . LEU A 1 95 ? 1.696 3.818 10.298 1.00 94.50 95 LEU A O 1
ATOM 761 N N . PRO A 1 96 ? -0.111 3.022 11.369 1.00 95.81 96 PRO A N 1
ATOM 762 C CA . PRO A 1 96 ? -0.047 1.716 10.717 1.00 95.81 96 PRO A CA 1
ATOM 763 C C . PRO A 1 96 ? -0.172 1.793 9.197 1.00 95.81 96 PRO A C 1
ATOM 765 O O . PRO A 1 96 ? 0.578 1.126 8.488 1.00 95.81 96 PRO A O 1
ATOM 768 N N . SER A 1 97 ? -1.068 2.638 8.684 1.00 95.75 97 SER A N 1
ATOM 769 C CA . SER A 1 97 ? -1.260 2.815 7.242 1.00 95.75 97 SER A CA 1
ATOM 770 C C . SER A 1 97 ? -0.020 3.407 6.572 1.00 95.75 97 SER A C 1
ATOM 772 O O . SER A 1 97 ? 0.413 2.916 5.529 1.00 95.75 97 SER A O 1
ATOM 774 N N . ARG A 1 98 ? 0.627 4.387 7.215 1.00 94.88 98 ARG A N 1
ATOM 775 C CA . ARG A 1 98 ? 1.907 4.956 6.760 1.00 94.88 98 ARG A CA 1
ATOM 776 C C . ARG A 1 98 ? 3.021 3.910 6.738 1.00 94.88 98 ARG A C 1
ATOM 778 O O . ARG A 1 98 ? 3.771 3.827 5.768 1.00 94.88 98 ARG A O 1
ATOM 785 N N . LEU A 1 99 ? 3.115 3.070 7.770 1.00 95.75 99 LEU A N 1
ATOM 786 C CA . LEU A 1 99 ? 4.084 1.970 7.806 1.00 95.75 99 LEU A CA 1
ATOM 787 C C . LEU A 1 99 ? 3.825 0.943 6.695 1.00 95.75 99 LEU A C 1
ATOM 789 O O . LEU A 1 99 ? 4.769 0.506 6.042 1.00 95.75 99 LEU A O 1
ATOM 793 N N . ILE A 1 100 ? 2.565 0.602 6.425 1.00 96.44 100 ILE A N 1
ATOM 794 C CA . ILE A 1 100 ? 2.171 -0.300 5.331 1.00 96.44 100 ILE A CA 1
ATOM 795 C C . ILE A 1 100 ? 2.562 0.271 3.961 1.00 96.44 100 ILE A C 1
ATOM 797 O O . ILE A 1 100 ? 3.138 -0.435 3.132 1.00 96.44 100 ILE A O 1
ATOM 801 N N . VAL A 1 101 ? 2.315 1.561 3.729 1.00 93.88 101 VAL A N 1
ATOM 802 C CA . VAL A 1 101 ? 2.764 2.272 2.522 1.00 93.88 101 VAL A CA 1
ATOM 803 C C . VAL A 1 101 ? 4.287 2.192 2.368 1.00 93.88 101 VAL A C 1
ATOM 805 O O . VAL A 1 101 ? 4.799 1.926 1.272 1.00 93.88 101 VAL A O 1
ATOM 808 N N . HIS A 1 102 ? 5.031 2.386 3.460 1.00 92.81 102 HIS A N 1
ATOM 809 C CA . HIS A 1 102 ? 6.487 2.256 3.451 1.00 92.81 102 HIS A CA 1
ATOM 810 C C . HIS A 1 102 ? 6.943 0.825 3.163 1.00 92.81 102 HIS A C 1
ATOM 812 O O . HIS A 1 102 ? 7.883 0.643 2.387 1.00 92.81 102 HIS A O 1
ATOM 818 N N . VAL A 1 103 ? 6.277 -0.187 3.723 1.00 95.44 103 VAL A N 1
ATOM 819 C CA . VAL A 1 103 ? 6.529 -1.599 3.405 1.00 95.44 103 VAL A CA 1
ATOM 820 C C . VAL A 1 103 ? 6.355 -1.849 1.9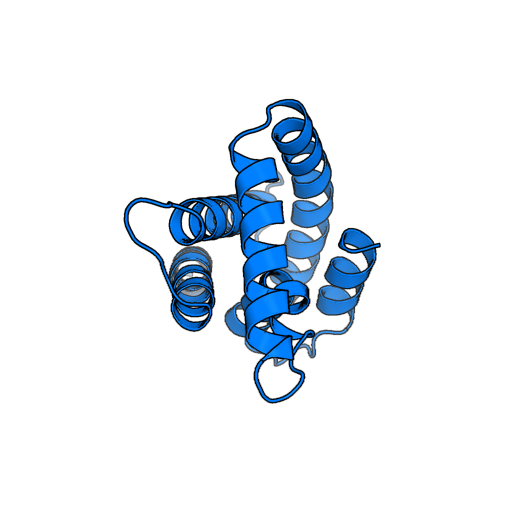11 1.00 95.44 103 VAL A C 1
ATOM 822 O O . VAL A 1 103 ? 7.263 -2.393 1.286 1.00 95.44 103 VAL A O 1
ATOM 825 N N . SER A 1 104 ? 5.237 -1.418 1.321 1.00 92.81 104 SER A N 1
ATOM 826 C CA . SER A 1 104 ? 4.983 -1.629 -0.109 1.00 92.81 104 SER A CA 1
ATOM 827 C C . SER A 1 104 ? 6.041 -0.949 -0.978 1.00 92.81 104 SER A C 1
ATOM 829 O O . SER A 1 104 ? 6.600 -1.564 -1.886 1.00 92.81 104 SER A O 1
ATOM 831 N N . SER A 1 105 ? 6.395 0.294 -0.641 1.00 90.44 105 SER A N 1
ATOM 832 C CA . SER A 1 105 ? 7.450 1.037 -1.337 1.00 90.44 105 SER A CA 1
ATOM 833 C C . SER A 1 105 ? 8.784 0.279 -1.311 1.00 90.44 105 SER A C 1
ATOM 835 O O . SER A 1 105 ? 9.427 0.121 -2.347 1.00 90.44 105 SER A O 1
ATOM 837 N N . ASN A 1 106 ? 9.181 -0.245 -0.145 1.00 92.12 106 ASN A N 1
ATOM 838 C CA . ASN A 1 106 ? 10.409 -1.031 -0.004 1.00 92.12 106 ASN A CA 1
ATOM 839 C C . ASN A 1 106 ? 10.339 -2.364 -0.757 1.00 92.12 106 ASN A C 1
ATOM 841 O O . ASN A 1 106 ? 11.314 -2.739 -1.401 1.00 92.12 106 ASN A O 1
ATOM 845 N N . ALA A 1 107 ? 9.198 -3.055 -0.730 1.00 93.88 107 ALA A N 1
ATOM 846 C CA . ALA A 1 107 ? 9.014 -4.311 -1.452 1.00 93.88 107 ALA A CA 1
ATOM 847 C C . ALA A 1 107 ? 9.158 -4.123 -2.972 1.00 93.88 107 ALA A C 1
ATOM 849 O O . ALA A 1 107 ? 9.791 -4.941 -3.636 1.00 93.88 107 ALA A O 1
ATOM 850 N N . TYR A 1 108 ? 8.638 -3.022 -3.522 1.00 91.31 108 TYR A N 1
ATOM 851 C CA . TYR A 1 108 ? 8.817 -2.683 -4.934 1.00 91.31 108 TYR A CA 1
ATOM 852 C C . TYR A 1 108 ? 10.256 -2.300 -5.289 1.00 91.31 108 TYR A C 1
ATOM 854 O O . TYR A 1 108 ? 10.747 -2.720 -6.336 1.00 91.31 108 TYR A O 1
ATOM 862 N N . ILE A 1 109 ? 10.942 -1.534 -4.435 1.00 90.06 109 ILE A N 1
ATOM 863 C CA . ILE A 1 109 ? 12.363 -1.203 -4.631 1.00 90.06 109 ILE A CA 1
ATOM 864 C C . ILE A 1 109 ? 13.199 -2.482 -4.640 1.00 90.06 109 ILE A C 1
ATOM 866 O O . ILE A 1 109 ? 13.965 -2.702 -5.570 1.00 90.06 109 ILE A O 1
ATOM 870 N N . TRP A 1 110 ? 12.996 -3.349 -3.650 1.00 91.94 110 TRP A N 1
ATOM 871 C CA . TRP A 1 110 ? 13.682 -4.632 -3.551 1.00 91.94 110 TRP A CA 1
ATOM 872 C C . TRP A 1 110 ? 13.430 -5.508 -4.784 1.00 91.94 110 TRP A C 1
ATOM 874 O O . TRP A 1 110 ? 14.369 -5.946 -5.433 1.00 91.94 110 TRP A O 1
ATOM 884 N N . TRP A 1 111 ? 12.171 -5.670 -5.194 1.00 92.88 111 TRP A N 1
ATOM 885 C CA . TRP A 1 111 ? 11.807 -6.482 -6.360 1.00 92.88 111 TRP A CA 1
ATOM 886 C C . TRP A 1 111 ? 12.340 -5.956 -7.703 1.00 92.88 111 TRP A C 1
ATOM 888 O O . TRP A 1 111 ? 12.476 -6.710 -8.670 1.00 92.88 111 TRP A O 1
ATOM 898 N N . THR A 1 112 ? 12.599 -4.651 -7.791 1.00 90.38 112 THR A N 1
ATOM 899 C CA . THR A 1 112 ? 13.120 -4.012 -9.005 1.00 90.38 112 THR A CA 1
ATOM 900 C C . THR A 1 112 ? 14.642 -3.928 -9.042 1.00 90.38 112 THR A C 1
ATOM 902 O O . THR A 1 112 ? 15.170 -3.483 -10.064 1.00 90.38 112 THR A O 1
ATOM 905 N N . ASP A 1 113 ? 15.344 -4.362 -7.989 1.00 85.75 113 ASP A N 1
ATOM 906 C CA . ASP A 1 113 ? 16.803 -4.344 -7.957 1.00 85.75 113 ASP A CA 1
ATOM 907 C C . ASP A 1 113 ? 17.369 -5.252 -9.059 1.00 85.75 113 ASP A C 1
ATOM 909 O O . ASP A 1 113 ? 17.169 -6.464 -9.093 1.00 85.75 113 ASP A O 1
ATOM 913 N N . ALA A 1 114 ? 18.094 -4.646 -9.998 1.00 70.50 114 ALA A N 1
ATOM 914 C CA . ALA A 1 114 ? 18.680 -5.352 -11.128 1.00 70.50 114 ALA A CA 1
ATOM 915 C C . ALA A 1 114 ? 19.838 -6.284 -10.726 1.00 70.50 114 ALA A C 1
ATOM 917 O O . ALA A 1 114 ? 20.254 -7.109 -11.541 1.00 70.50 114 ALA A O 1
ATOM 918 N N . LYS A 1 115 ? 20.383 -6.147 -9.508 1.00 79.06 115 LYS A N 1
ATOM 919 C CA . LYS A 1 115 ? 21.460 -7.012 -8.999 1.00 79.06 115 LYS A CA 1
ATOM 920 C C . LYS A 1 115 ? 20.972 -8.425 -8.697 1.00 79.06 115 LYS A C 1
ATOM 922 O O . LYS A 1 115 ? 21.721 -9.374 -8.913 1.00 79.06 115 LYS A O 1
ATOM 927 N N . GLU A 1 116 ? 19.732 -8.552 -8.237 1.00 79.62 116 GLU A N 1
ATOM 928 C CA . GLU A 1 116 ? 19.097 -9.815 -7.867 1.00 79.62 116 GLU A CA 1
ATOM 929 C C . GLU A 1 116 ? 17.674 -9.830 -8.448 1.00 79.62 116 GLU A C 1
ATOM 931 O O . GLU A 1 116 ? 16.757 -9.254 -7.871 1.00 79.62 116 GLU A O 1
ATOM 936 N N . PRO A 1 117 ? 17.458 -10.423 -9.637 1.00 77.44 117 PRO A N 1
ATOM 937 C CA . PRO A 1 117 ? 16.136 -10.419 -10.249 1.00 77.44 117 PRO A CA 1
ATOM 938 C C . PRO A 1 117 ? 15.171 -11.308 -9.454 1.00 77.44 117 PRO A C 1
ATOM 940 O O . PRO A 1 117 ? 15.266 -12.532 -9.508 1.00 77.44 117 PRO A O 1
ATOM 943 N N . HIS A 1 118 ? 14.217 -10.678 -8.769 1.00 87.81 118 HIS A N 1
ATOM 944 C CA . HIS A 1 118 ? 13.171 -11.352 -7.999 1.00 87.81 118 HIS A CA 1
ATOM 945 C C . HIS A 1 118 ? 11.917 -11.637 -8.841 1.00 87.81 118 HIS A C 1
ATOM 947 O O . HIS A 1 118 ? 11.477 -10.815 -9.663 1.00 87.81 118 HIS A O 1
ATOM 953 N N . GLU A 1 119 ? 11.296 -12.793 -8.617 1.00 89.69 119 GLU A N 1
ATOM 954 C CA . GLU A 1 119 ? 10.044 -13.188 -9.264 1.00 89.69 119 GLU A CA 1
ATOM 955 C C . GLU A 1 119 ? 8.817 -12.485 -8.651 1.00 89.69 119 GLU A C 1
ATOM 957 O O . GLU A 1 119 ? 8.868 -11.872 -7.585 1.00 89.69 119 GLU A O 1
ATOM 962 N N . LEU A 1 120 ? 7.672 -12.530 -9.342 1.00 89.25 120 LEU A N 1
ATOM 963 C CA . LEU A 1 120 ? 6.441 -11.889 -8.851 1.00 89.25 120 LEU A CA 1
ATOM 964 C C . LEU A 1 120 ? 5.955 -12.490 -7.521 1.00 89.25 120 LEU A C 1
ATOM 966 O O . LEU A 1 120 ? 5.479 -11.762 -6.652 1.00 89.25 120 LEU A O 1
ATOM 970 N N . ASP A 1 121 ? 6.079 -13.804 -7.347 1.00 90.88 121 ASP A N 1
ATOM 971 C CA . ASP A 1 121 ? 5.652 -14.466 -6.110 1.00 90.88 121 ASP A CA 1
ATOM 972 C C . ASP A 1 121 ? 6.503 -14.017 -4.911 1.00 90.88 121 ASP A C 1
ATOM 974 O O . ASP A 1 121 ? 5.995 -13.900 -3.795 1.00 90.88 121 ASP A O 1
ATOM 978 N N . GLU A 1 122 ? 7.768 -13.663 -5.147 1.00 93.50 122 GLU A N 1
ATOM 979 C CA . GLU A 1 122 ? 8.648 -13.079 -4.136 1.00 93.50 122 GLU A CA 1
ATOM 980 C C . GLU A 1 122 ? 8.204 -11.664 -3.737 1.00 93.50 122 GLU A C 1
ATOM 982 O O . GLU A 1 122 ? 8.173 -11.348 -2.549 1.00 93.50 122 GLU A O 1
ATOM 987 N N . LEU A 1 123 ? 7.772 -10.827 -4.691 1.00 93.94 123 LEU A N 1
ATOM 988 C CA . LEU A 1 123 ? 7.172 -9.514 -4.396 1.00 93.94 123 LEU A CA 1
ATOM 989 C C . LEU A 1 123 ? 5.925 -9.650 -3.512 1.00 93.94 123 LEU A C 1
ATOM 991 O O . LEU A 1 123 ? 5.742 -8.878 -2.566 1.00 93.94 123 LEU A O 1
ATOM 995 N N . VAL A 1 124 ? 5.056 -10.615 -3.827 1.00 94.75 124 VAL A N 1
ATOM 996 C CA . VAL A 1 124 ? 3.836 -10.900 -3.056 1.00 94.75 124 VAL A CA 1
ATOM 997 C C . VAL A 1 124 ? 4.197 -11.378 -1.648 1.00 94.75 124 VAL A C 1
ATOM 999 O O . VAL A 1 124 ? 3.617 -10.901 -0.670 1.00 94.75 124 VAL A O 1
ATOM 1002 N N . ALA A 1 125 ? 5.184 -12.267 -1.523 1.00 95.62 125 ALA A N 1
ATOM 1003 C CA . ALA A 1 125 ? 5.676 -12.744 -0.235 1.00 95.62 125 ALA A CA 1
ATOM 1004 C C . ALA A 1 125 ? 6.296 -11.615 0.608 1.00 95.62 125 ALA A C 1
ATOM 1006 O O . ALA A 1 125 ? 6.021 -11.529 1.806 1.00 95.62 125 ALA A O 1
ATOM 1007 N N . ALA A 1 126 ? 7.067 -10.713 -0.009 1.00 96.19 126 ALA A N 1
ATOM 1008 C CA . ALA A 1 126 ? 7.652 -9.552 0.659 1.00 96.19 126 ALA A CA 1
ATOM 1009 C C . ALA A 1 126 ? 6.573 -8.604 1.208 1.00 96.19 126 ALA A C 1
ATOM 1011 O O . ALA A 1 126 ? 6.636 -8.212 2.375 1.00 96.19 126 ALA A O 1
ATOM 1012 N N . HIS A 1 127 ? 5.539 -8.303 0.409 1.00 96.69 127 HIS A N 1
ATOM 1013 C CA . HIS A 1 127 ? 4.380 -7.530 0.867 1.00 96.69 127 HIS A CA 1
ATOM 1014 C C . HIS A 1 127 ? 3.681 -8.213 2.044 1.00 96.69 127 HIS A C 1
ATOM 1016 O O . HIS A 1 127 ? 3.469 -7.581 3.077 1.00 96.69 127 HIS A O 1
ATOM 1022 N N . ARG A 1 128 ? 3.361 -9.508 1.914 1.00 97.56 128 ARG A N 1
ATOM 1023 C CA . ARG A 1 128 ? 2.669 -10.279 2.958 1.00 97.56 128 ARG A CA 1
ATOM 1024 C C . ARG A 1 128 ? 3.456 -10.280 4.266 1.00 97.56 128 ARG A C 1
ATOM 1026 O O . ARG A 1 128 ? 2.881 -10.034 5.321 1.00 97.56 128 ARG A O 1
ATOM 1033 N N . SER A 1 129 ? 4.765 -10.509 4.191 1.00 97.25 129 SER A N 1
ATOM 1034 C CA . SER A 1 129 ? 5.656 -10.527 5.352 1.00 97.25 129 SER A CA 1
ATOM 1035 C C . SER A 1 129 ? 5.716 -9.164 6.052 1.00 97.25 129 SER A C 1
ATOM 1037 O O . SER A 1 129 ? 5.475 -9.072 7.257 1.00 97.25 129 SER A O 1
ATOM 1039 N N . GLY A 1 130 ? 5.968 -8.085 5.305 1.00 97.38 130 GLY A N 1
ATOM 1040 C CA . GLY A 1 130 ? 6.076 -6.746 5.885 1.00 97.38 130 GLY A CA 1
ATOM 1041 C C . GLY A 1 130 ? 4.749 -6.209 6.431 1.00 97.38 130 GLY A C 1
ATOM 1042 O O . GLY A 1 130 ? 4.718 -5.656 7.528 1.00 97.38 130 GLY A O 1
ATOM 1043 N N . ILE A 1 131 ? 3.637 -6.409 5.714 1.00 97.62 131 ILE A N 1
ATOM 1044 C CA . ILE A 1 131 ? 2.302 -5.991 6.174 1.00 97.62 131 ILE A CA 1
ATOM 1045 C C . ILE A 1 131 ? 1.905 -6.801 7.408 1.00 97.62 131 ILE A C 1
ATOM 1047 O O . ILE A 1 131 ? 1.479 -6.225 8.409 1.00 97.62 131 ILE A O 1
ATOM 1051 N N . GLY A 1 132 ? 2.117 -8.120 7.376 1.00 97.06 132 GLY A N 1
ATOM 1052 C CA . GLY A 1 132 ? 1.881 -8.994 8.521 1.00 97.06 132 GLY A CA 1
ATOM 1053 C C . GLY A 1 132 ? 2.665 -8.557 9.760 1.00 97.06 132 GLY A C 1
ATOM 1054 O O . GLY A 1 132 ? 2.116 -8.562 10.858 1.00 97.06 132 GLY A O 1
ATOM 1055 N N . MET A 1 133 ? 3.910 -8.097 9.598 1.00 96.25 133 MET A N 1
ATOM 1056 C CA . MET A 1 133 ? 4.715 -7.560 10.700 1.00 96.25 133 MET A CA 1
ATOM 1057 C C . MET A 1 133 ? 4.081 -6.317 11.340 1.00 96.25 133 MET A C 1
ATOM 1059 O O . MET A 1 133 ? 4.011 -6.237 12.567 1.00 96.25 133 MET A O 1
ATOM 1063 N N . VAL A 1 134 ? 3.594 -5.367 10.534 1.00 96.12 134 VAL A N 1
ATOM 1064 C CA . VAL A 1 134 ? 2.922 -4.157 11.041 1.00 96.12 134 VAL A CA 1
ATOM 1065 C C . VAL A 1 134 ? 1.637 -4.528 11.788 1.00 96.12 134 VAL A C 1
ATOM 1067 O O . VAL A 1 134 ? 1.430 -4.084 12.919 1.00 96.12 134 VAL A O 1
ATOM 1070 N N . LEU A 1 135 ? 0.797 -5.384 11.199 1.00 95.25 135 LEU A N 1
ATOM 1071 C CA . LEU A 1 135 ? -0.491 -5.763 11.792 1.00 95.25 135 LEU A CA 1
ATOM 1072 C C . LEU A 1 135 ? -0.343 -6.659 13.031 1.00 95.25 135 LEU A C 1
ATOM 1074 O O . LEU A 1 135 ? -1.125 -6.532 13.973 1.00 95.25 135 LEU A O 1
ATOM 1078 N N . ALA A 1 136 ? 0.692 -7.499 13.099 1.00 93.12 136 ALA A N 1
ATOM 1079 C CA . ALA A 1 136 ? 1.012 -8.260 14.306 1.00 93.12 136 ALA A CA 1
ATOM 1080 C C . ALA A 1 136 ? 1.331 -7.341 15.501 1.00 93.12 136 ALA A C 1
ATOM 1082 O O . ALA A 1 136 ? 1.033 -7.686 16.647 1.00 93.12 136 ALA A O 1
ATOM 1083 N N . GLY A 1 137 ? 1.902 -6.156 15.249 1.00 89.06 137 GLY A N 1
ATOM 1084 C CA . GLY A 1 137 ? 2.088 -5.119 16.266 1.00 89.06 137 GLY A CA 1
ATOM 1085 C C . GLY A 1 137 ? 0.760 -4.632 16.855 1.00 89.06 137 GLY A C 1
ATOM 1086 O O . GLY A 1 137 ? 0.623 -4.564 18.076 1.00 89.06 137 GLY A O 1
ATOM 1087 N N . LEU A 1 138 ? -0.242 -4.387 16.004 1.00 87.12 138 LEU A N 1
ATOM 1088 C CA . LEU A 1 138 ? -1.582 -3.955 16.423 1.00 87.12 138 LEU A CA 1
ATOM 1089 C C . LEU A 1 138 ? -2.322 -5.027 17.227 1.00 87.12 138 LEU A C 1
ATOM 1091 O O . LEU A 1 138 ? -2.904 -4.739 18.270 1.00 87.12 138 LEU A O 1
ATOM 1095 N N . GLN A 1 139 ? -2.260 -6.285 16.787 1.00 82.81 139 GLN A N 1
ATOM 1096 C CA . GLN A 1 139 ? -2.900 -7.399 17.494 1.00 82.81 139 GLN A CA 1
ATOM 1097 C C . GLN A 1 139 ? -2.361 -7.560 18.920 1.00 82.81 139 GLN A C 1
ATOM 1099 O O . GLN A 1 139 ? -3.125 -7.809 19.851 1.00 82.8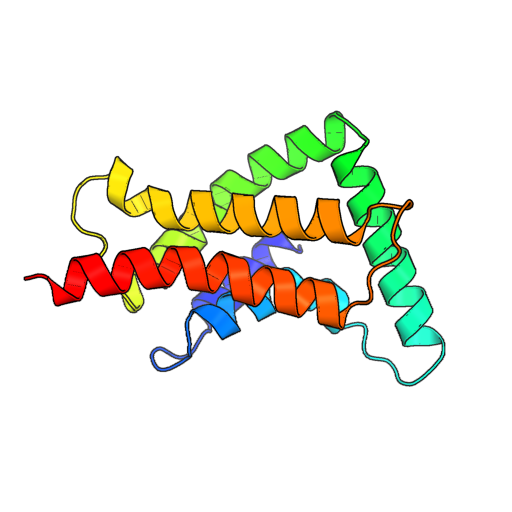1 139 GLN A O 1
ATOM 1104 N N . ARG A 1 140 ? -1.050 -7.371 19.112 1.00 78.44 140 ARG A N 1
ATOM 1105 C CA . ARG A 1 140 ? -0.424 -7.416 20.441 1.00 78.44 140 ARG A CA 1
ATOM 1106 C C . ARG A 1 140 ? -0.834 -6.246 21.330 1.00 78.44 140 ARG A C 1
ATOM 1108 O O . ARG A 1 140 ? -0.979 -6.444 22.531 1.00 78.44 140 ARG A O 1
ATOM 1115 N N . MET A 1 141 ? -1.037 -5.057 20.761 1.00 70.06 141 MET A N 1
ATOM 1116 C CA . MET A 1 141 ? -1.559 -3.906 21.507 1.00 70.06 141 MET A CA 1
ATOM 1117 C C . MET A 1 141 ? -2.994 -4.143 21.994 1.00 70.06 141 MET A C 1
ATOM 1119 O O . MET A 1 141 ? -3.319 -3.774 23.119 1.00 70.06 141 MET A O 1
ATOM 1123 N N . ASN A 1 142 ? -3.821 -4.810 21.185 1.00 67.19 142 ASN A N 1
ATOM 1124 C CA . ASN A 1 142 ? -5.224 -5.072 21.516 1.00 67.19 142 ASN A CA 1
ATOM 1125 C C . ASN A 1 142 ? -5.410 -6.270 22.461 1.00 67.19 142 ASN A C 1
ATOM 1127 O O . ASN A 1 142 ? -6.319 -6.255 23.282 1.00 67.19 142 ASN A O 1
ATOM 1131 N N . GLY A 1 143 ? -4.544 -7.287 22.383 1.00 60.41 143 GLY A N 1
ATOM 1132 C CA . GLY A 1 143 ? -4.578 -8.459 23.270 1.00 60.41 143 GLY A CA 1
ATOM 1133 C C . GLY A 1 143 ? -3.879 -8.275 24.623 1.00 60.41 143 GLY A C 1
ATOM 1134 O O . GLY A 1 143 ? -3.912 -9.182 25.448 1.00 60.41 143 GLY A O 1
ATOM 1135 N N . GLY A 1 144 ? -3.211 -7.138 24.841 1.00 53.75 144 GLY A N 1
ATOM 1136 C CA . GLY A 1 144 ? -2.540 -6.790 26.098 1.00 53.75 144 GLY A CA 1
ATOM 1137 C C . GLY A 1 144 ? -3.391 -5.972 27.077 1.00 53.75 144 GLY A C 1
ATOM 1138 O O . GLY A 1 144 ? -2.842 -5.482 28.064 1.00 53.75 144 GLY A O 1
ATOM 1139 N N . ARG A 1 145 ? -4.686 -5.785 26.792 1.00 46.88 145 ARG A N 1
ATOM 1140 C CA . ARG A 1 145 ? -5.668 -5.157 27.688 1.00 46.88 145 ARG A CA 1
ATOM 1141 C C . ARG A 1 145 ? -6.491 -6.204 28.425 1.00 46.88 145 ARG A C 1
ATOM 1143 O O . ARG A 1 145 ? -6.907 -7.184 27.772 1.00 46.88 145 ARG A O 1
#

pLDDT: mean 85.76, std 11.51, range [44.47, 97.62]